Protein AF-A0A538DJQ5-F1 (afdb_monomer_lite)

Foldseek 3Di:
DPDPPPDDDDDDDDDLALQWQWDWDDDPQWIKIWIDHPNDIDIDIRHRDSVVSVVVNVVSNVSSNVHD

Sequence (68 aa):
MANDREWKPDLLSIPITRGLAVQGWQDDKTASLVFQHDGTASTIDQIGEREMAQRMAAVVRARAASAS

Radius of gyration: 14.35 Å; chains: 1; bounding box: 26×24×48 Å

Secondary structure (DSSP, 8-state):
--------PPP------TT-EEEEEE-SS-EEEEEEETTEEEEEEEES-HHHHHHHHHHHHHHHHH--

pLDDT: mean 82.8, std 9.44, range [44.5, 93.06]

Structure (mmCIF, N/CA/C/O backbone):
data_AF-A0A538DJQ5-F1
#
_entry.id   AF-A0A538DJQ5-F1
#
loop_
_atom_site.group_PDB
_atom_site.id
_atom_site.type_symbol
_atom_site.label_atom_id
_atom_site.label_alt_id
_atom_site.label_comp_id
_atom_site.label_asym_id
_atom_site.label_entity_id
_atom_site.label_seq_id
_atom_site.pdbx_PDB_ins_code
_atom_site.Cartn_x
_atom_site.Cartn_y
_atom_site.Cartn_z
_atom_site.occupancy
_atom_site.B_iso_or_equiv
_atom_site.auth_seq_id
_atom_site.auth_comp_id
_atom_site.auth_asym_id
_atom_site.auth_atom_id
_atom_site.pdbx_PDB_model_num
ATOM 1 N N . MET A 1 1 ? 9.318 3.886 -34.703 1.00 44.50 1 MET A N 1
ATOM 2 C CA . MET A 1 1 ? 7.849 3.752 -34.667 1.00 44.50 1 MET A CA 1
ATOM 3 C C . MET A 1 1 ? 7.451 3.966 -33.219 1.00 44.50 1 MET A C 1
ATOM 5 O O . MET A 1 1 ? 7.743 3.108 -32.397 1.00 44.50 1 MET A O 1
ATOM 9 N N . ALA A 1 2 ? 6.995 5.173 -32.881 1.00 58.31 2 ALA A N 1
ATOM 10 C CA . ALA A 1 2 ? 6.557 5.483 -31.525 1.00 58.31 2 ALA A CA 1
ATOM 11 C C . ALA A 1 2 ? 5.251 4.723 -31.287 1.00 58.31 2 ALA A C 1
ATOM 13 O O . ALA A 1 2 ? 4.366 4.731 -32.134 1.00 58.31 2 ALA A O 1
ATOM 14 N N . ASN A 1 3 ? 5.180 3.983 -30.191 1.00 60.28 3 ASN A N 1
ATOM 15 C CA . ASN A 1 3 ? 3.967 3.294 -29.797 1.00 60.28 3 ASN A CA 1
ATOM 16 C C . ASN A 1 3 ? 2.921 4.375 -29.462 1.00 60.28 3 ASN A C 1
ATOM 18 O O . ASN A 1 3 ? 3.009 4.964 -28.391 1.00 60.28 3 ASN A O 1
ATOM 22 N N . ASP A 1 4 ? 1.954 4.639 -30.348 1.00 60.47 4 ASP A N 1
ATOM 23 C CA . ASP A 1 4 ? 0.807 5.556 -30.140 1.00 60.47 4 ASP A CA 1
ATOM 24 C C . ASP A 1 4 ? -0.187 5.039 -29.077 1.00 60.47 4 ASP A C 1
ATOM 26 O O . ASP A 1 4 ? -1.367 5.388 -29.041 1.00 60.47 4 ASP A O 1
ATOM 30 N N . ARG A 1 5 ? 0.275 4.162 -28.182 1.00 65.94 5 ARG A N 1
ATOM 31 C CA . ARG A 1 5 ? -0.515 3.691 -27.058 1.00 65.94 5 ARG A CA 1
ATOM 32 C C . ARG A 1 5 ? -0.498 4.789 -26.006 1.00 65.94 5 ARG A C 1
ATOM 34 O O . ARG A 1 5 ? 0.429 4.854 -25.202 1.00 65.94 5 ARG A O 1
ATOM 41 N N . GLU A 1 6 ? -1.515 5.648 -26.053 1.00 71.50 6 GLU A N 1
ATOM 42 C CA . GLU A 1 6 ? -1.826 6.627 -25.008 1.00 71.50 6 GLU A CA 1
ATOM 43 C C . GLU A 1 6 ? -1.606 5.976 -23.640 1.00 71.50 6 GLU A C 1
ATOM 45 O O . GLU A 1 6 ? -2.209 4.946 -23.316 1.00 71.50 6 GLU A O 1
ATOM 50 N N . TRP A 1 7 ? -0.677 6.529 -22.863 1.00 77.44 7 TRP A N 1
ATOM 51 C CA . TRP A 1 7 ? -0.415 6.045 -21.521 1.00 77.44 7 TRP A CA 1
ATOM 52 C C . TRP A 1 7 ? -1.682 6.250 -20.688 1.00 77.44 7 TRP A C 1
ATOM 54 O O . TRP A 1 7 ? -2.050 7.374 -20.361 1.00 77.44 7 TRP A O 1
ATOM 64 N N . LYS A 1 8 ? -2.356 5.145 -20.363 1.00 76.56 8 LYS A N 1
ATOM 65 C CA . LYS A 1 8 ? -3.512 5.101 -19.466 1.00 76.56 8 LYS A CA 1
ATOM 66 C C . LYS A 1 8 ? -3.088 4.421 -18.166 1.00 76.56 8 LYS A C 1
ATOM 68 O O . LYS A 1 8 ? -3.174 3.198 -18.092 1.00 76.56 8 LYS A O 1
ATOM 73 N N . PRO A 1 9 ? -2.524 5.162 -17.196 1.00 78.38 9 PRO A N 1
ATOM 74 C CA . PRO A 1 9 ? -2.189 4.588 -15.904 1.00 78.38 9 PRO A CA 1
ATOM 75 C C . PRO A 1 9 ? -3.466 4.276 -15.130 1.00 78.38 9 PRO A C 1
ATOM 77 O O . PRO A 1 9 ? -4.395 5.085 -15.097 1.00 78.38 9 PRO A O 1
ATOM 80 N N . ASP A 1 10 ? -3.475 3.138 -14.451 1.00 81.19 10 ASP A N 1
ATOM 81 C CA . ASP A 1 10 ? -4.456 2.886 -13.409 1.00 81.19 10 ASP A CA 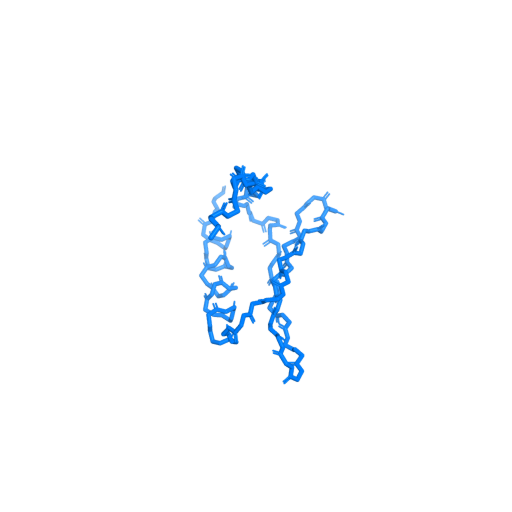1
ATOM 82 C C . ASP A 1 10 ? -4.169 3.820 -12.228 1.00 81.19 10 ASP A C 1
ATOM 84 O O . ASP A 1 10 ? -3.067 3.844 -11.673 1.00 81.19 10 ASP A O 1
ATOM 88 N N . LEU A 1 11 ? -5.158 4.638 -11.869 1.00 83.19 11 LEU A N 1
ATOM 89 C CA . LEU A 1 11 ? -5.072 5.546 -10.732 1.00 83.19 11 LEU A CA 1
ATOM 90 C C . LEU A 1 11 ? -5.748 4.903 -9.528 1.00 83.19 11 LEU A C 1
ATOM 92 O O . LEU A 1 11 ? -6.947 4.629 -9.545 1.00 83.19 11 LEU A O 1
ATOM 96 N N . LEU A 1 12 ? -4.981 4.723 -8.459 1.00 84.44 12 LEU A N 1
ATOM 97 C CA . LEU A 1 12 ? -5.478 4.231 -7.185 1.00 84.44 12 LEU A CA 1
ATOM 98 C C . LEU A 1 12 ? -5.331 5.323 -6.126 1.00 84.44 12 LEU A C 1
ATOM 100 O O . LEU A 1 12 ? -4.235 5.824 -5.884 1.00 84.44 12 LEU A O 1
ATOM 104 N N . SER A 1 13 ? -6.440 5.685 -5.484 1.00 86.31 13 SER A N 1
ATOM 105 C CA . SER A 1 13 ? -6.449 6.626 -4.362 1.00 86.31 13 SER A CA 1
ATOM 106 C C . SER A 1 13 ? -6.736 5.883 -3.067 1.00 86.31 13 SER A C 1
ATOM 108 O O . SER A 1 13 ? -7.787 5.266 -2.921 1.00 86.31 13 SER A O 1
ATOM 110 N N . ILE A 1 14 ? -5.793 5.957 -2.128 1.00 86.44 14 ILE A N 1
ATOM 111 C CA . ILE A 1 14 ? -5.877 5.300 -0.823 1.00 86.44 14 ILE A CA 1
ATOM 112 C C . ILE A 1 14 ? -5.858 6.390 0.249 1.00 86.44 14 ILE A C 1
ATOM 114 O O . ILE A 1 14 ? -4.886 7.151 0.314 1.00 86.44 14 ILE A O 1
ATOM 118 N N . PRO A 1 15 ? -6.904 6.509 1.080 1.00 86.12 15 PRO A N 1
ATOM 119 C CA . PRO A 1 15 ? -6.932 7.515 2.128 1.00 86.12 15 PRO A CA 1
ATOM 120 C C . PRO A 1 15 ? -5.904 7.178 3.216 1.00 86.12 15 PRO A C 1
ATOM 12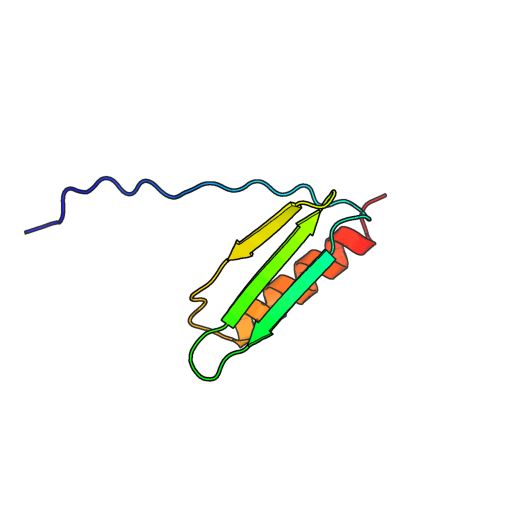2 O O . PRO A 1 15 ? -5.792 6.039 3.668 1.00 86.12 15 PRO A O 1
ATOM 125 N N . ILE A 1 16 ? -5.149 8.187 3.656 1.00 88.12 16 ILE A N 1
ATOM 126 C CA . ILE A 1 16 ? -4.222 8.052 4.784 1.00 88.12 16 ILE A CA 1
ATOM 127 C C . ILE A 1 16 ? -5.024 8.224 6.074 1.00 88.12 16 ILE A C 1
ATOM 129 O O . ILE A 1 16 ? -5.267 9.342 6.523 1.00 88.12 16 ILE A O 1
ATOM 133 N N . THR A 1 17 ? -5.447 7.105 6.654 1.00 87.00 17 THR A N 1
ATOM 134 C CA . THR A 1 17 ? -6.183 7.044 7.925 1.00 87.00 17 THR A CA 1
ATOM 135 C C . THR A 1 17 ? -5.385 6.250 8.960 1.00 87.00 17 THR A C 1
ATOM 137 O O . THR A 1 17 ? -4.430 5.553 8.613 1.00 87.00 17 THR A O 1
ATOM 140 N N . ARG A 1 18 ? -5.791 6.286 10.237 1.00 83.88 18 ARG A N 1
ATOM 141 C CA . ARG A 1 18 ? -5.193 5.424 11.279 1.00 83.88 18 ARG A CA 1
ATOM 142 C C . ARG A 1 18 ? -5.371 3.927 11.013 1.00 83.88 18 ARG A C 1
ATOM 144 O O . ARG A 1 18 ? -4.586 3.132 11.516 1.00 83.88 18 ARG A O 1
ATOM 151 N N . GLY A 1 19 ? -6.395 3.547 10.248 1.00 84.88 19 GLY A N 1
ATOM 152 C CA . GLY A 1 19 ? -6.656 2.159 9.864 1.00 84.88 19 GLY A CA 1
ATOM 153 C C . GLY A 1 19 ? -5.807 1.672 8.689 1.00 84.88 19 GLY A C 1
ATOM 154 O O . GLY A 1 19 ? -5.866 0.491 8.356 1.00 84.88 19 GLY A O 1
ATOM 155 N N . LEU A 1 20 ? -5.024 2.555 8.056 1.00 89.00 20 LEU A N 1
ATOM 156 C CA . LEU A 1 20 ? -4.174 2.197 6.928 1.00 89.00 20 LEU A CA 1
ATOM 157 C C . LEU A 1 20 ? -2.943 1.418 7.408 1.00 89.00 20 LEU A C 1
ATOM 159 O O . LEU A 1 20 ? -2.022 1.977 8.008 1.00 89.00 20 LEU A O 1
ATOM 163 N N . ALA A 1 21 ? -2.890 0.134 7.070 1.00 87.50 21 ALA A N 1
ATOM 164 C CA . ALA A 1 21 ? -1.693 -0.678 7.218 1.00 87.50 21 ALA A CA 1
ATOM 165 C C . ALA A 1 21 ? -0.927 -0.725 5.891 1.00 87.50 21 ALA A C 1
ATOM 167 O O . ALA A 1 21 ? -1.508 -0.900 4.824 1.00 87.50 21 ALA A O 1
ATOM 168 N N . VAL A 1 22 ? 0.396 -0.568 5.951 1.00 89.50 22 VAL A N 1
ATOM 169 C CA . VAL A 1 22 ? 1.260 -0.657 4.767 1.00 89.50 22 VAL A CA 1
ATOM 170 C C . VAL A 1 22 ? 2.402 -1.618 5.033 1.00 89.50 22 VAL A C 1
ATOM 172 O O . VAL A 1 22 ? 3.108 -1.497 6.038 1.00 89.50 22 VAL A O 1
ATOM 175 N N . GLN A 1 23 ? 2.593 -2.556 4.114 1.00 85.38 23 GLN A N 1
ATOM 176 C CA . GLN A 1 23 ? 3.643 -3.564 4.153 1.00 85.38 23 GLN A CA 1
ATOM 177 C C . GLN A 1 23 ? 4.523 -3.434 2.911 1.00 85.38 23 GLN A C 1
ATOM 179 O O . GLN A 1 23 ? 4.024 -3.353 1.792 1.00 85.38 23 GLN A O 1
ATOM 184 N N . GLY A 1 24 ? 5.839 -3.416 3.112 1.00 81.69 24 GLY A N 1
ATOM 185 C CA . GLY A 1 24 ? 6.809 -3.548 2.030 1.00 81.69 24 GLY A CA 1
ATOM 186 C C . GLY A 1 24 ? 7.278 -4.993 1.957 1.00 81.69 24 GLY A C 1
ATOM 187 O O . GLY A 1 24 ? 7.884 -5.473 2.914 1.00 81.69 24 GLY A O 1
ATOM 188 N N . TRP A 1 25 ? 7.000 -5.668 0.847 1.00 77.81 25 TRP A N 1
ATOM 189 C CA . TRP A 1 25 ? 7.493 -7.012 0.567 1.00 77.81 25 TRP A CA 1
ATOM 190 C C . TRP A 1 25 ? 8.715 -6.937 -0.334 1.00 77.81 25 TRP A C 1
ATOM 192 O O . TRP A 1 25 ? 8.831 -6.060 -1.195 1.00 77.81 25 TRP A O 1
ATOM 202 N N . GLN A 1 26 ? 9.630 -7.870 -0.122 1.00 71.81 26 GLN A N 1
ATOM 203 C CA . GLN A 1 26 ? 10.825 -8.010 -0.926 1.00 71.81 26 GLN A CA 1
ATOM 204 C C . GLN A 1 26 ? 10.902 -9.451 -1.416 1.00 71.81 26 GLN A C 1
ATOM 206 O O . GLN A 1 26 ? 10.918 -10.371 -0.603 1.00 71.81 26 GLN A O 1
ATOM 211 N N . ASP A 1 27 ? 10.990 -9.607 -2.729 1.00 74.75 27 ASP A N 1
ATOM 212 C CA . ASP A 1 27 ? 11.366 -10.849 -3.392 1.00 74.75 27 ASP A CA 1
ATOM 213 C C . ASP A 1 27 ? 12.804 -10.731 -3.938 1.00 74.75 27 ASP A C 1
ATOM 215 O O . ASP A 1 27 ? 13.391 -9.641 -3.932 1.00 74.75 27 ASP A O 1
ATOM 219 N N . ASP A 1 28 ? 13.392 -11.829 -4.416 1.00 68.69 28 ASP A N 1
ATOM 220 C CA . ASP A 1 28 ? 14.772 -11.856 -4.928 1.00 68.69 28 ASP A CA 1
ATOM 221 C C . ASP A 1 28 ? 15.006 -10.906 -6.119 1.00 68.69 28 ASP A C 1
ATOM 223 O O . ASP A 1 28 ? 16.146 -10.515 -6.381 1.00 68.69 28 ASP A O 1
ATOM 227 N N . LYS A 1 29 ? 13.951 -10.510 -6.848 1.00 72.50 29 LYS A N 1
ATOM 228 C CA . LYS A 1 29 ? 14.068 -9.667 -8.057 1.00 72.50 29 LYS A CA 1
ATOM 229 C C . LYS A 1 29 ? 13.290 -8.357 -8.028 1.00 72.50 29 LYS A C 1
ATOM 231 O O . LYS A 1 29 ? 13.599 -7.464 -8.813 1.00 72.50 29 LYS A O 1
ATOM 236 N N . THR A 1 30 ? 12.284 -8.233 -7.169 1.00 79.06 30 THR A N 1
ATOM 237 C CA . THR A 1 30 ? 11.387 -7.071 -7.148 1.00 79.06 30 THR A CA 1
ATOM 238 C C . THR A 1 30 ? 10.934 -6.755 -5.735 1.00 79.06 30 THR A C 1
ATOM 240 O O . THR A 1 30 ? 10.849 -7.640 -4.884 1.00 79.06 30 THR A O 1
ATOM 243 N N . ALA A 1 31 ? 10.578 -5.499 -5.495 1.00 86.00 31 ALA A N 1
ATOM 244 C CA . ALA A 1 31 ? 9.857 -5.115 -4.294 1.00 86.00 31 ALA A CA 1
ATOM 245 C C . ALA A 1 31 ? 8.374 -4.870 -4.592 1.00 86.00 31 ALA A C 1
ATOM 247 O O . ALA A 1 31 ? 7.966 -4.628 -5.732 1.00 86.00 31 ALA A O 1
ATOM 248 N N . SER A 1 32 ? 7.553 -4.946 -3.552 1.00 88.56 32 SER A N 1
ATOM 249 C CA . SER A 1 32 ? 6.123 -4.662 -3.639 1.00 88.56 32 SER A CA 1
ATOM 250 C C . SER A 1 32 ? 5.651 -3.895 -2.413 1.00 88.56 32 SER A C 1
ATOM 252 O O . SER A 1 32 ? 6.195 -4.039 -1.316 1.00 88.56 32 SER A O 1
ATOM 254 N N . LEU A 1 33 ? 4.624 -3.077 -2.597 1.00 90.06 33 LEU A N 1
ATOM 255 C CA . LEU A 1 33 ? 3.950 -2.333 -1.544 1.00 90.06 33 LEU A CA 1
ATOM 256 C C . LEU A 1 33 ? 2.51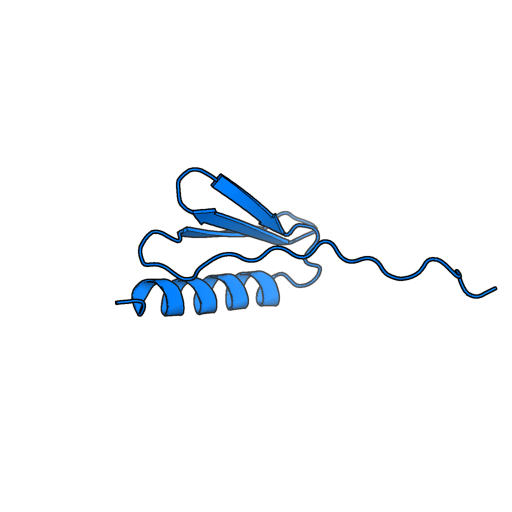1 -2.806 -1.457 1.00 90.06 33 LEU A C 1
ATOM 258 O O . LEU A 1 33 ? 1.772 -2.734 -2.433 1.00 90.06 33 LEU A O 1
ATOM 262 N N . VAL A 1 34 ? 2.110 -3.271 -0.284 1.00 90.88 34 VAL A N 1
ATOM 263 C CA . VAL A 1 34 ? 0.736 -3.680 -0.010 1.00 90.88 34 VAL A CA 1
ATOM 264 C C . VAL A 1 34 ? 0.128 -2.676 0.950 1.00 90.88 34 VAL A C 1
ATOM 266 O O . VAL A 1 34 ? 0.623 -2.48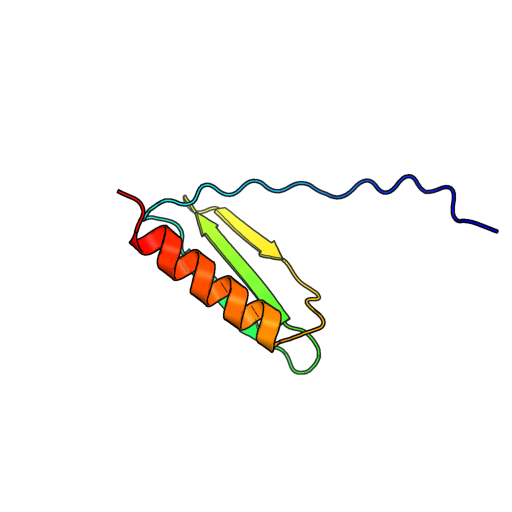7 2.060 1.00 90.88 34 VAL A O 1
ATOM 269 N N . PHE A 1 35 ? -0.951 -2.043 0.514 1.00 91.38 35 PHE A N 1
ATOM 270 C CA . PHE A 1 35 ? -1.774 -1.141 1.300 1.00 91.38 35 PHE A CA 1
ATOM 271 C C . PHE A 1 35 ? -3.038 -1.882 1.712 1.00 91.38 35 PHE A C 1
ATOM 273 O O . PHE A 1 35 ? -3.718 -2.461 0.870 1.00 91.38 35 PHE A O 1
ATOM 280 N N . GLN A 1 36 ? -3.354 -1.865 2.997 1.00 91.12 36 GLN A N 1
ATOM 281 C CA . GLN A 1 36 ? -4.544 -2.483 3.561 1.00 91.12 36 GLN A CA 1
ATOM 282 C C . GLN A 1 36 ? -5.371 -1.408 4.256 1.00 91.12 36 GLN A C 1
ATOM 284 O O . GLN A 1 36 ? -4.881 -0.734 5.162 1.00 91.12 36 GLN A O 1
ATOM 289 N N . HIS A 1 37 ? -6.616 -1.245 3.824 1.00 86.75 37 HIS A N 1
ATOM 290 C CA . HIS A 1 37 ? -7.549 -0.265 4.370 1.00 86.75 37 HIS A CA 1
ATOM 291 C C . HIS A 1 37 ? -8.976 -0.808 4.270 1.00 86.75 37 HIS A C 1
ATOM 293 O O . HIS A 1 37 ? -9.370 -1.281 3.206 1.00 86.75 37 HIS A O 1
ATOM 299 N N . ASP A 1 38 ? -9.742 -0.764 5.364 1.00 84.31 38 ASP A N 1
ATOM 300 C CA . ASP A 1 38 ? -11.140 -1.228 5.429 1.00 84.31 38 ASP A CA 1
ATOM 301 C C . ASP A 1 38 ? -11.376 -2.621 4.810 1.00 84.31 38 ASP A C 1
ATOM 303 O O . ASP A 1 38 ? -12.324 -2.853 4.063 1.00 84.31 38 ASP A O 1
ATOM 307 N N . GLY A 1 39 ? -10.464 -3.563 5.073 1.00 82.25 39 GLY A N 1
ATOM 308 C CA . GLY A 1 39 ? -10.539 -4.932 4.544 1.00 82.25 39 GLY A CA 1
ATOM 309 C C . GLY A 1 39 ? -10.194 -5.073 3.055 1.00 82.25 39 GLY A C 1
ATOM 310 O O . GLY A 1 39 ? -10.169 -6.191 2.545 1.00 82.25 39 GLY A O 1
ATOM 311 N N . THR A 1 40 ? -9.875 -3.975 2.367 1.00 84.69 40 THR A N 1
ATOM 312 C CA . THR A 1 40 ? -9.390 -3.980 0.983 1.00 84.69 40 THR A CA 1
ATOM 313 C C . THR A 1 40 ? -7.867 -3.949 0.968 1.00 84.69 40 THR A C 1
ATOM 315 O O . THR A 1 40 ? -7.247 -3.115 1.631 1.00 84.69 40 THR A O 1
ATOM 318 N N . ALA A 1 41 ? -7.257 -4.849 0.197 1.00 88.31 41 ALA A N 1
ATOM 319 C CA . ALA A 1 41 ? -5.824 -4.853 -0.061 1.00 88.31 41 ALA A CA 1
ATOM 320 C C . ALA A 1 41 ? -5.554 -4.352 -1.482 1.00 88.31 41 ALA A C 1
ATOM 322 O O . ALA A 1 41 ? -6.161 -4.821 -2.441 1.00 88.31 41 ALA A O 1
ATOM 323 N N . SER A 1 42 ? -4.641 -3.399 -1.613 1.00 89.88 42 SER A N 1
ATOM 324 C CA . SER A 1 42 ? -4.131 -2.926 -2.894 1.00 89.88 42 SER A CA 1
ATOM 325 C C . SER A 1 42 ? -2.630 -3.130 -2.952 1.00 89.88 42 SER A C 1
ATOM 327 O O . SER A 1 42 ? -1.913 -2.746 -2.028 1.00 89.88 42 SER A O 1
ATOM 329 N N . THR A 1 43 ? -2.154 -3.721 -4.040 1.00 89.31 43 THR A N 1
ATOM 330 C CA . THR A 1 43 ? -0.744 -4.065 -4.209 1.00 89.31 43 THR A CA 1
ATOM 331 C C . THR A 1 43 ? -0.159 -3.279 -5.368 1.00 89.31 43 THR A C 1
ATOM 333 O O . THR A 1 43 ? -0.699 -3.296 -6.468 1.00 89.31 43 THR A O 1
ATOM 336 N N . ILE A 1 44 ? 0.954 -2.600 -5.108 1.00 87.62 44 ILE A N 1
ATOM 337 C CA . ILE A 1 44 ? 1.849 -2.072 -6.133 1.00 87.62 44 ILE A CA 1
ATOM 338 C C . ILE A 1 44 ? 3.008 -3.056 -6.231 1.00 87.62 44 ILE A C 1
ATOM 340 O O . ILE A 1 44 ? 3.744 -3.244 -5.259 1.00 87.62 44 ILE A O 1
ATOM 344 N N . ASP A 1 45 ? 3.148 -3.703 -7.378 1.00 85.56 45 ASP A N 1
ATOM 345 C CA . ASP A 1 45 ? 4.191 -4.686 -7.643 1.00 85.56 45 ASP A CA 1
ATOM 346 C C . ASP A 1 45 ? 5.298 -4.116 -8.546 1.00 85.56 45 ASP A C 1
ATOM 348 O O . ASP A 1 45 ? 5.336 -2.922 -8.849 1.00 85.56 45 ASP A O 1
ATOM 352 N N . GLN A 1 46 ? 6.263 -4.975 -8.888 1.00 85.69 46 GLN A N 1
ATOM 353 C CA . GLN A 1 46 ? 7.351 -4.682 -9.827 1.00 85.69 46 GLN A CA 1
ATOM 354 C C . GLN A 1 46 ? 8.149 -3.404 -9.527 1.00 85.69 46 GLN A C 1
ATOM 356 O O . GLN A 1 46 ? 8.686 -2.756 -10.429 1.00 85.69 46 GLN A O 1
ATOM 361 N N . ILE A 1 47 ? 8.300 -3.052 -8.248 1.00 86.19 47 ILE A N 1
ATOM 362 C CA . ILE A 1 47 ? 9.145 -1.928 -7.858 1.00 86.19 47 ILE A CA 1
ATOM 363 C C . ILE A 1 47 ? 10.599 -2.361 -8.049 1.00 86.19 47 ILE A C 1
ATOM 365 O O . ILE A 1 47 ? 11.104 -3.223 -7.325 1.00 86.19 47 ILE A O 1
ATOM 369 N N . GLY A 1 48 ? 11.259 -1.767 -9.046 1.00 82.50 48 GLY A N 1
ATOM 370 C CA . GLY A 1 48 ? 12.624 -2.12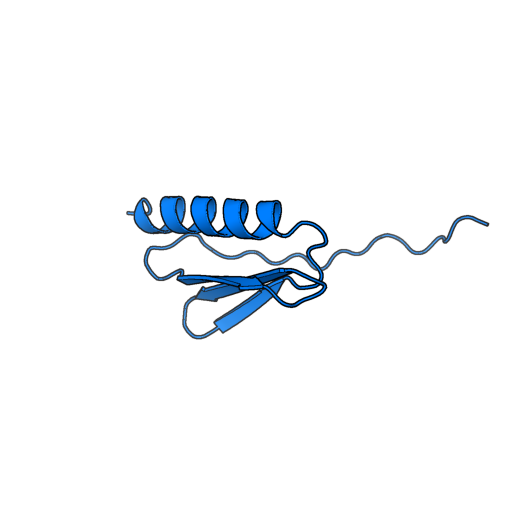9 -9.433 1.00 82.50 48 GLY A CA 1
ATOM 371 C C . GLY A 1 48 ? 13.674 -1.810 -8.368 1.00 82.50 48 GLY A C 1
ATOM 372 O O . GLY A 1 48 ? 14.665 -2.523 -8.252 1.00 82.50 48 GLY A O 1
ATOM 373 N N . GLU A 1 49 ? 13.449 -0.776 -7.551 1.00 85.06 49 GLU A N 1
ATOM 374 C CA . GLU A 1 49 ? 14.353 -0.407 -6.461 1.00 85.06 49 GLU A CA 1
ATOM 375 C C . GLU A 1 49 ? 13.759 -0.771 -5.098 1.00 85.06 49 GLU A C 1
ATOM 377 O O . GLU A 1 49 ? 12.783 -0.182 -4.624 1.00 85.06 49 GLU A O 1
ATOM 382 N N . ARG A 1 50 ? 14.399 -1.724 -4.419 1.00 82.25 50 ARG A N 1
ATOM 383 C CA . ARG A 1 50 ? 13.976 -2.177 -3.091 1.00 82.25 50 ARG A CA 1
ATOM 384 C C . ARG A 1 50 ? 13.967 -1.060 -2.051 1.00 82.25 50 ARG A C 1
ATOM 386 O O . ARG A 1 50 ? 13.033 -0.961 -1.256 1.00 82.25 50 ARG A O 1
ATOM 393 N N . GLU A 1 51 ? 15.020 -0.250 -2.027 1.00 85.50 51 GLU A N 1
ATOM 394 C CA . GLU A 1 51 ? 15.157 0.821 -1.039 1.00 85.50 51 GLU A CA 1
ATOM 395 C C . GLU A 1 51 ? 14.042 1.857 -1.194 1.00 85.50 51 GLU A C 1
ATOM 397 O O . GLU A 1 51 ? 13.521 2.349 -0.192 1.00 85.50 51 GLU A O 1
ATOM 402 N N . MET A 1 52 ? 13.603 2.119 -2.430 1.00 86.38 52 MET A N 1
ATOM 403 C CA . MET A 1 52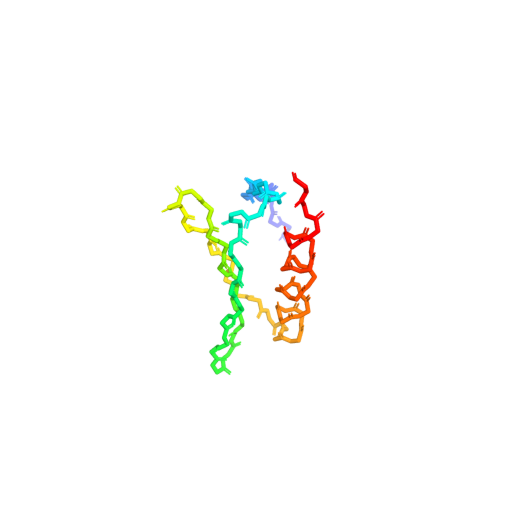 ? 12.445 2.966 -2.701 1.00 86.38 52 MET A CA 1
ATOM 404 C C . MET A 1 52 ? 11.175 2.404 -2.060 1.00 86.38 52 MET A C 1
ATOM 406 O O . MET A 1 52 ? 10.497 3.124 -1.325 1.00 86.38 52 MET A O 1
ATOM 410 N N . ALA A 1 53 ? 10.869 1.119 -2.276 1.00 86.31 53 ALA A N 1
ATOM 411 C CA . ALA A 1 53 ? 9.690 0.484 -1.684 1.00 86.31 53 ALA A CA 1
ATOM 412 C C . ALA A 1 53 ? 9.718 0.574 -0.149 1.00 86.31 53 ALA A C 1
ATOM 414 O O . ALA A 1 53 ? 8.743 0.986 0.478 1.00 86.31 53 ALA A O 1
ATOM 415 N N . GLN A 1 54 ? 10.858 0.272 0.474 1.00 86.50 54 GLN A N 1
ATOM 416 C CA . GLN A 1 54 ? 11.000 0.358 1.930 1.00 86.50 54 GLN A CA 1
ATOM 417 C C . GLN A 1 54 ? 10.818 1.789 2.448 1.00 86.50 54 GLN A C 1
ATOM 419 O O . GLN A 1 54 ? 10.108 2.010 3.436 1.00 86.50 54 GLN A O 1
ATOM 424 N N . ARG A 1 55 ? 11.419 2.773 1.767 1.00 90.50 55 ARG A N 1
ATOM 425 C CA . ARG A 1 55 ? 11.311 4.187 2.140 1.00 90.50 55 ARG A CA 1
ATOM 426 C C . ARG A 1 55 ? 9.871 4.680 2.006 1.00 90.50 55 ARG A C 1
ATOM 428 O O . ARG A 1 55 ? 9.372 5.338 2.917 1.00 90.50 55 ARG A O 1
ATOM 435 N N . MET A 1 56 ? 9.176 4.306 0.932 1.00 90.75 56 MET A N 1
ATOM 436 C CA . MET A 1 56 ? 7.760 4.631 0.740 1.00 90.75 56 MET A CA 1
ATOM 437 C C . MET A 1 56 ? 6.880 4.000 1.823 1.00 90.75 56 MET A C 1
ATOM 439 O O . MET A 1 56 ? 6.090 4.711 2.443 1.00 90.75 56 MET A O 1
ATOM 443 N N . ALA A 1 57 ? 7.063 2.712 2.134 1.00 90.19 57 ALA A N 1
ATOM 444 C CA . ALA A 1 57 ? 6.334 2.056 3.222 1.00 90.19 57 ALA A CA 1
ATOM 445 C C . ALA A 1 57 ? 6.558 2.759 4.571 1.00 90.19 57 ALA A C 1
ATOM 447 O O . ALA A 1 57 ? 5.626 2.918 5.359 1.00 90.19 57 ALA A O 1
ATOM 448 N N . ALA A 1 58 ? 7.790 3.185 4.866 1.00 90.44 58 ALA A N 1
ATOM 449 C CA . ALA A 1 58 ? 8.103 3.908 6.097 1.00 90.44 58 ALA A CA 1
ATOM 450 C C . ALA A 1 58 ? 7.419 5.283 6.151 1.00 90.44 58 ALA A C 1
ATOM 452 O O . ALA A 1 58 ? 6.796 5.611 7.162 1.00 90.44 58 ALA A O 1
ATOM 453 N N . VAL A 1 59 ? 7.476 6.055 5.061 1.00 93.06 59 VAL A N 1
ATOM 454 C CA . VAL A 1 59 ? 6.833 7.375 4.980 1.00 93.06 59 VAL A CA 1
ATOM 455 C C . VAL A 1 59 ? 5.321 7.253 5.144 1.00 93.06 59 VAL A C 1
ATOM 457 O O . VAL A 1 59 ? 4.748 7.970 5.964 1.00 93.06 59 VAL A O 1
ATOM 460 N N . VAL A 1 60 ? 4.667 6.339 4.422 1.00 91.00 60 VAL A N 1
ATOM 461 C CA . VAL A 1 60 ? 3.205 6.198 4.502 1.00 91.00 60 VAL A CA 1
ATOM 462 C C . VAL A 1 60 ? 2.774 5.741 5.893 1.00 91.00 60 VAL A C 1
ATOM 464 O O . VAL A 1 60 ? 1.845 6.323 6.446 1.00 91.00 60 VAL A O 1
ATOM 467 N N . ARG A 1 61 ? 3.485 4.789 6.515 1.00 90.62 61 ARG A N 1
ATOM 468 C CA . ARG A 1 61 ? 3.206 4.384 7.905 1.00 90.62 61 ARG A CA 1
ATOM 469 C C . ARG A 1 61 ? 3.340 5.545 8.888 1.00 90.62 61 ARG A C 1
ATOM 471 O O . ARG A 1 61 ? 2.470 5.717 9.735 1.00 90.62 61 ARG A O 1
ATOM 478 N N . ALA A 1 62 ? 4.388 6.360 8.763 1.00 91.38 62 ALA A N 1
ATOM 479 C CA . ALA A 1 62 ? 4.566 7.535 9.615 1.00 91.38 62 ALA A CA 1
ATOM 480 C C . ALA A 1 62 ? 3.411 8.536 9.448 1.00 91.38 62 ALA A C 1
ATOM 482 O O . ALA A 1 62 ? 2.928 9.096 10.430 1.00 91.38 62 ALA A O 1
ATOM 483 N N . ARG A 1 63 ? 2.924 8.723 8.213 1.00 90.62 63 ARG A N 1
ATOM 484 C CA . ARG A 1 63 ? 1.774 9.595 7.940 1.00 90.62 63 ARG A CA 1
ATOM 485 C C . ARG A 1 63 ? 0.460 9.030 8.467 1.00 90.62 63 ARG A C 1
ATOM 487 O O . ARG A 1 63 ? -0.281 9.779 9.096 1.00 90.62 63 ARG A O 1
ATOM 494 N N . ALA A 1 64 ? 0.206 7.738 8.280 1.00 89.44 64 ALA A N 1
ATOM 495 C CA . ALA A 1 64 ? -0.967 7.052 8.822 1.00 89.44 64 ALA A CA 1
ATOM 496 C C . ALA A 1 64 ? -1.010 7.129 10.357 1.00 89.44 64 ALA A C 1
ATOM 498 O O . ALA A 1 64 ? -2.053 7.425 10.932 1.00 89.44 64 ALA A O 1
ATOM 499 N N . ALA A 1 65 ? 0.141 6.971 11.019 1.00 86.38 65 ALA A N 1
ATOM 500 C CA . ALA A 1 65 ? 0.257 7.139 12.467 1.00 86.38 65 ALA A CA 1
ATOM 501 C C . ALA A 1 65 ? -0.026 8.581 12.933 1.00 86.38 65 ALA A C 1
ATOM 503 O O . ALA A 1 65 ? -0.521 8.783 14.038 1.00 86.38 65 ALA A O 1
ATOM 504 N N . SER A 1 66 ? 0.277 9.580 12.096 1.00 87.56 66 SER A N 1
ATOM 505 C CA . SER A 1 66 ? 0.007 10.997 12.378 1.00 87.56 66 SER A CA 1
ATOM 506 C C . SER A 1 66 ? -1.394 11.473 11.976 1.00 87.56 66 SER A C 1
ATOM 508 O O . SER A 1 66 ? -1.737 12.618 12.258 1.00 87.56 66 SER A O 1
ATOM 510 N N . ALA A 1 67 ? -2.190 10.637 11.303 1.00 82.50 67 ALA A N 1
ATOM 511 C CA . ALA A 1 67 ? -3.565 10.976 10.955 1.00 82.50 67 ALA A CA 1
ATOM 512 C C . ALA A 1 67 ? -4.411 11.002 12.239 1.00 82.50 67 ALA A C 1
ATOM 514 O O . ALA A 1 67 ? -4.340 10.076 13.051 1.00 82.50 67 ALA A O 1
ATOM 515 N N . SER A 1 68 ? -5.146 12.093 12.457 1.00 60.16 68 SER A N 1
ATOM 516 C CA . SER A 1 68 ? -5.975 12.321 13.650 1.00 60.16 68 SER A CA 1
ATOM 517 C C . SER A 1 68 ? -7.338 11.665 13.535 1.00 60.16 68 SER A C 1
ATOM 519 O O . SER A 1 68 ? -7.963 11.827 12.465 1.00 60.16 68 SER A O 1
#